Protein AF-A0A1D2U1V7-F1 (afdb_monomer)

Foldseek 3Di:
DQKKKWKWFPDDDVPGDTHTFDIHRDPVRSVVLLVQQLVLLVVLVVVLVVLVVPPPPDDPVSVVVSLVVLQVSLQPDCGPPNTHDHSPDDSNTDIDMDIDDDPPPDD

Sequence (107 aa):
MKTVWLVYDAREPYDGGADALMACPTEQAAKRAAERINAFARRLRERVDALDALANGL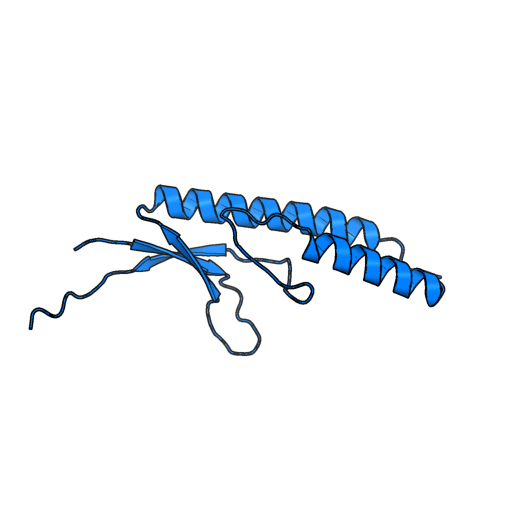SDEECEHRWNKRRAMLQRARWPFGLKRGEYESLDLDVRFVPLRFVQKVA

Mean predicted aligned error: 7.07 Å

pLDDT: mean 82.94, std 13.1, range [48.88, 97.44]

Solvent-accessible surface area (backbone atoms only — not comparable to full-atom values): 6416 Å² total; per-residue (Å²): 128,78,59,35,18,39,25,26,32,64,53,60,53,103,82,74,46,70,47,78,72,49,78,24,78,38,66,71,53,26,50,54,48,28,54,52,46,44,54,48,31,49,56,51,41,56,59,48,48,69,71,57,76,70,79,78,86,70,52,72,67,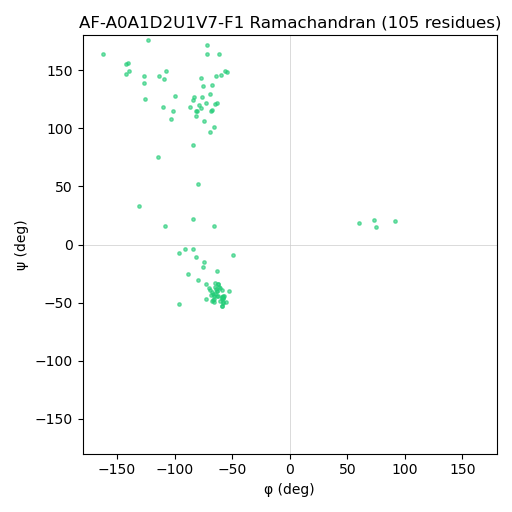56,51,50,51,49,50,52,51,49,40,54,51,42,66,66,53,83,46,70,95,75,53,83,69,61,68,84,57,78,55,84,66,45,52,42,70,49,79,44,76,69,78,79,79,80,127

Secondary structure (DSSP, 8-state):
--EEEEEEE-S--TT---EEEEEESSHHHHHHHHHHHHHHHHHHHHHHHHHHTT-SS--HHHHHHHHHHHHHHHHT---GGG----TTS-S---EEEEEEE------

Structure (mmCIF, N/CA/C/O backbone):
data_AF-A0A1D2U1V7-F1
#
_entry.id   AF-A0A1D2U1V7-F1
#
loop_
_atom_site.group_PDB
_atom_site.id
_atom_site.type_symbol
_atom_site.label_atom_id
_atom_site.label_alt_id
_atom_site.label_comp_id
_atom_site.label_asym_id
_atom_site.label_entity_id
_atom_site.label_seq_id
_atom_site.pdbx_PDB_ins_code
_atom_site.Cartn_x
_atom_site.Cartn_y
_atom_site.Cartn_z
_atom_site.occupancy
_atom_site.B_iso_or_equiv
_atom_site.auth_seq_id
_atom_site.auth_comp_id
_atom_site.auth_asym_id
_atom_site.auth_atom_id
_atom_site.pdbx_PDB_model_num
ATOM 1 N N . MET A 1 1 ? -16.850 -5.079 25.290 1.00 60.72 1 MET A N 1
ATOM 2 C CA . MET A 1 1 ? -16.591 -5.567 23.913 1.00 60.72 1 MET A CA 1
ATOM 3 C C . MET A 1 1 ? -15.182 -5.149 23.517 1.00 60.72 1 MET A C 1
ATOM 5 O O . MET A 1 1 ? -14.846 -3.991 23.733 1.00 60.72 1 MET A O 1
ATOM 9 N N . LYS A 1 2 ? -14.343 -6.060 23.004 1.00 70.31 2 LYS A N 1
ATOM 10 C CA . LYS A 1 2 ? -13.035 -5.674 22.449 1.00 70.31 2 LYS A CA 1
ATOM 11 C C . LYS A 1 2 ? -13.251 -5.153 21.027 1.00 70.31 2 LYS A C 1
ATOM 13 O O . LYS A 1 2 ? -13.696 -5.910 20.169 1.00 70.31 2 LYS A O 1
ATOM 18 N N . THR A 1 3 ? -12.973 -3.873 20.804 1.00 84.00 3 THR A N 1
ATOM 19 C CA . THR A 1 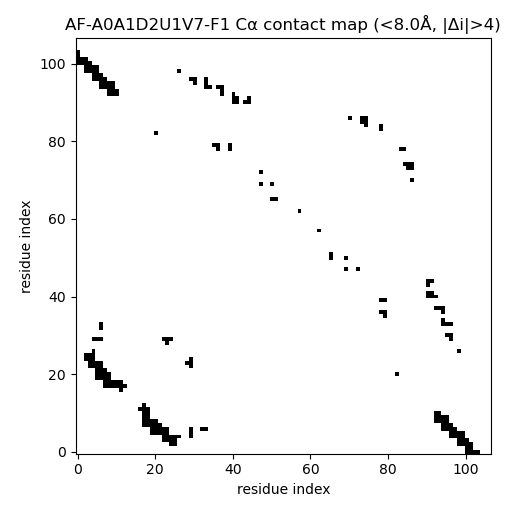3 ? -12.984 -3.271 19.466 1.00 84.00 3 THR A CA 1
ATOM 20 C C . THR A 1 3 ? -11.639 -3.538 18.807 1.00 84.00 3 THR A C 1
ATOM 22 O O . THR A 1 3 ? -10.602 -3.190 19.365 1.00 84.00 3 THR A O 1
ATOM 25 N N . VAL A 1 4 ? -11.658 -4.151 17.630 1.00 92.19 4 VAL A N 1
ATOM 26 C CA . VAL A 1 4 ? -10.484 -4.284 16.757 1.00 92.19 4 VAL A CA 1
ATOM 27 C C . VAL A 1 4 ? -10.688 -3.344 15.580 1.00 92.19 4 VAL A C 1
ATOM 29 O O . VAL A 1 4 ? -11.819 -3.082 15.200 1.00 92.19 4 VAL A O 1
ATOM 32 N N . TRP A 1 5 ? -9.620 -2.813 15.007 1.00 95.00 5 TRP A N 1
ATOM 33 C CA . TRP A 1 5 ? -9.690 -1.904 13.868 1.00 95.00 5 TRP A CA 1
ATOM 34 C C . TRP A 1 5 ? -9.152 -2.597 12.624 1.00 95.00 5 TRP A C 1
ATOM 36 O O . TRP A 1 5 ? -7.992 -3.001 12.603 1.00 95.00 5 TRP A O 1
ATOM 46 N N . LEU A 1 6 ? -9.993 -2.754 11.606 1.00 93.94 6 LEU A N 1
ATOM 47 C CA . LEU A 1 6 ? -9.598 -3.289 10.309 1.00 93.94 6 LEU A CA 1
ATOM 48 C C . LEU A 1 6 ? -8.994 -2.168 9.473 1.00 93.94 6 LEU A C 1
ATOM 50 O O . LEU A 1 6 ? -9.638 -1.139 9.297 1.00 93.94 6 LEU A O 1
ATOM 54 N N . VAL A 1 7 ? -7.795 -2.387 8.946 1.00 94.62 7 VAL A N 1
ATOM 55 C CA . VAL A 1 7 ? -7.167 -1.582 7.896 1.00 94.62 7 VAL A CA 1
ATOM 56 C C . VAL A 1 7 ? -7.362 -2.323 6.576 1.00 94.62 7 VAL A C 1
ATOM 58 O O . VAL A 1 7 ? -7.034 -3.509 6.493 1.00 94.62 7 VAL A O 1
ATOM 61 N N . TYR A 1 8 ? -7.896 -1.649 5.564 1.00 91.69 8 TYR A N 1
ATOM 62 C CA . TYR A 1 8 ? -8.265 -2.254 4.282 1.00 91.69 8 TYR A CA 1
ATOM 63 C C . TYR A 1 8 ? -7.960 -1.315 3.110 1.00 91.69 8 TYR A C 1
ATOM 65 O O . TYR A 1 8 ? -7.895 -0.100 3.299 1.00 91.69 8 TYR A O 1
ATOM 73 N N . ASP A 1 9 ? -7.756 -1.872 1.917 1.00 90.62 9 ASP A N 1
ATOM 74 C CA . ASP A 1 9 ? -7.738 -1.126 0.654 1.00 90.62 9 ASP A CA 1
ATOM 75 C C . ASP A 1 9 ? -9.194 -0.919 0.214 1.00 90.62 9 ASP A C 1
ATOM 77 O O . ASP A 1 9 ? -9.930 -1.882 0.005 1.00 90.62 9 ASP A O 1
ATOM 81 N N . ALA A 1 10 ? -9.638 0.337 0.177 1.00 86.69 10 ALA A N 1
ATOM 82 C CA . ALA A 1 10 ? -11.018 0.723 -0.111 1.00 86.69 10 ALA A CA 1
ATOM 83 C C . ALA A 1 10 ? -11.320 0.809 -1.608 1.00 86.69 10 ALA A C 1
ATOM 85 O O . ALA A 1 10 ? -12.461 1.071 -1.988 1.00 86.69 10 ALA A O 1
ATOM 86 N N . ARG A 1 11 ? -10.311 0.614 -2.457 1.00 81.62 11 ARG A N 1
ATOM 87 C CA . ARG A 1 11 ? -10.555 0.429 -3.880 1.00 81.62 11 ARG A CA 1
ATOM 88 C C . ARG A 1 11 ? -11.235 -0.902 -4.073 1.00 81.62 11 ARG A C 1
ATOM 90 O O . ARG A 1 11 ? -10.731 -1.914 -3.605 1.00 81.62 11 ARG A O 1
ATOM 97 N N . GLU A 1 12 ? -12.333 -0.891 -4.803 1.00 61.25 12 GLU A N 1
ATOM 98 C CA . GLU A 1 12 ? -12.916 -2.117 -5.317 1.00 61.25 12 GLU A CA 1
ATOM 99 C C . GLU A 1 12 ? -11.954 -2.681 -6.380 1.00 61.25 12 GLU A C 1
ATOM 101 O O . GLU A 1 12 ? -11.757 -2.043 -7.421 1.00 61.25 12 GLU A O 1
ATOM 106 N N . PRO A 1 13 ? -11.323 -3.855 -6.178 1.00 57.03 13 PRO A N 1
ATOM 107 C CA . PRO A 1 13 ? -10.937 -4.658 -7.325 1.00 57.03 13 PRO A CA 1
ATOM 108 C C . PRO A 1 13 ? -12.219 -5.039 -8.083 1.00 57.03 13 PRO A C 1
ATOM 110 O O . PRO A 1 13 ? -13.320 -4.930 -7.545 1.00 57.03 13 PRO A O 1
ATOM 113 N N . TYR A 1 14 ? -12.080 -5.497 -9.328 1.00 54.69 14 TYR A N 1
ATOM 114 C CA . TYR A 1 14 ? -13.180 -5.810 -10.259 1.00 54.69 14 TYR A CA 1
ATOM 115 C C . TYR A 1 14 ? -14.321 -6.707 -9.698 1.00 54.69 14 TYR A C 1
ATOM 117 O O . TYR A 1 14 ? -15.365 -6.790 -10.337 1.00 54.69 14 TYR A O 1
ATOM 125 N N . ASP A 1 15 ? -14.171 -7.292 -8.501 1.00 55.06 15 ASP A N 1
ATOM 126 C CA . ASP A 1 15 ? -15.159 -8.111 -7.781 1.00 55.06 15 ASP A CA 1
ATOM 127 C C . ASP A 1 15 ? -15.797 -7.436 -6.532 1.00 55.06 15 ASP A C 1
ATOM 129 O O . ASP A 1 15 ? -16.418 -8.110 -5.709 1.00 55.06 15 ASP A O 1
ATOM 133 N N . GLY A 1 16 ? -15.687 -6.109 -6.365 1.00 53.34 16 GLY A N 1
ATOM 134 C CA . GLY A 1 16 ? -16.556 -5.322 -5.464 1.00 53.34 16 GLY A CA 1
ATOM 135 C C . GLY A 1 16 ? -16.323 -5.480 -3.952 1.00 53.34 16 GLY A C 1
ATOM 136 O O . GLY A 1 16 ? -17.223 -5.209 -3.155 1.00 53.34 16 GLY A O 1
ATOM 137 N N . GLY A 1 17 ? -15.139 -5.936 -3.531 1.00 60.53 17 GLY A N 1
ATOM 138 C CA . GLY A 1 17 ? -14.800 -6.160 -2.121 1.00 60.53 17 GLY A CA 1
ATOM 139 C C . GLY A 1 17 ? -13.715 -5.225 -1.582 1.00 60.53 17 GLY A C 1
ATOM 140 O O . GLY A 1 17 ? -12.767 -4.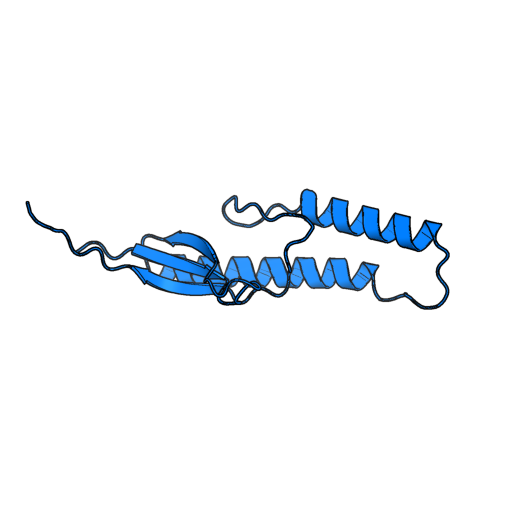893 -2.279 1.00 60.53 17 GLY A O 1
ATOM 141 N N . ALA A 1 18 ? -13.819 -4.837 -0.310 1.00 70.81 18 ALA A N 1
ATOM 142 C CA . ALA A 1 18 ? -12.719 -4.208 0.420 1.00 70.81 18 ALA A CA 1
ATOM 143 C C . ALA A 1 18 ? -11.633 -5.247 0.756 1.00 70.81 18 ALA A C 1
ATOM 145 O O . ALA A 1 18 ? -11.910 -6.212 1.475 1.00 70.81 18 ALA A O 1
ATOM 146 N N . ASP A 1 19 ? -10.395 -5.028 0.309 1.00 84.44 19 ASP A N 1
ATOM 147 C CA . ASP A 1 19 ? -9.286 -5.950 0.578 1.00 84.44 19 ASP A CA 1
ATOM 148 C C . ASP A 1 19 ? -8.711 -5.714 1.979 1.00 84.44 19 ASP A C 1
ATOM 150 O O . ASP A 1 19 ? -8.075 -4.695 2.266 1.00 84.44 19 ASP A O 1
ATOM 154 N N . ALA A 1 20 ? -8.925 -6.674 2.879 1.00 88.12 20 ALA A N 1
ATOM 155 C CA . ALA A 1 20 ? -8.389 -6.627 4.233 1.00 88.12 20 ALA A CA 1
ATOM 156 C C . ALA A 1 20 ? -6.853 -6.689 4.219 1.00 88.12 20 ALA A C 1
ATOM 158 O O . ALA A 1 20 ? -6.262 -7.670 3.774 1.00 88.12 20 ALA A O 1
ATOM 159 N N . LEU A 1 21 ? -6.199 -5.664 4.773 1.00 91.00 21 LEU A N 1
ATOM 160 C CA . LEU A 1 21 ? -4.739 -5.597 4.850 1.00 91.00 21 LEU A CA 1
ATOM 161 C C . LEU A 1 21 ? -4.236 -6.082 6.210 1.00 91.00 21 LEU A C 1
ATOM 163 O O . LEU A 1 21 ? -3.350 -6.928 6.286 1.00 91.00 21 LEU A O 1
ATOM 167 N N . MET A 1 22 ? -4.783 -5.542 7.303 1.00 92.88 22 MET A N 1
ATOM 168 C CA . MET A 1 22 ? -4.392 -5.940 8.658 1.00 92.88 22 MET A CA 1
ATOM 169 C C . MET A 1 22 ? -5.419 -5.534 9.716 1.00 92.88 22 MET A C 1
ATOM 171 O O . MET A 1 22 ? -6.247 -4.655 9.503 1.00 92.88 22 MET A O 1
ATOM 175 N N . ALA A 1 23 ? -5.308 -6.129 10.903 1.00 93.38 23 ALA A N 1
ATOM 176 C CA . ALA A 1 23 ? -6.075 -5.749 12.082 1.00 93.38 23 ALA A CA 1
ATOM 177 C C . ALA A 1 23 ? -5.179 -5.063 13.126 1.00 93.38 23 ALA A C 1
ATOM 179 O O . ALA A 1 23 ? -4.029 -5.450 13.332 1.00 93.38 23 ALA A O 1
ATOM 180 N N . CYS A 1 24 ? -5.710 -4.048 13.800 1.00 94.38 24 CYS A N 1
ATOM 181 C CA . CYS A 1 24 ? -5.016 -3.247 14.802 1.00 94.38 24 CYS A CA 1
ATOM 182 C C . CYS A 1 24 ? -5.808 -3.197 16.119 1.00 94.38 24 CYS A C 1
ATOM 184 O O . CYS A 1 24 ? -7.039 -3.154 16.100 1.00 94.38 24 CYS A O 1
ATOM 186 N N . PRO A 1 25 ? -5.132 -3.164 17.283 1.00 93.69 25 PRO A N 1
ATOM 187 C CA . PRO A 1 25 ? -5.809 -3.165 18.581 1.00 93.69 25 PRO A CA 1
ATOM 188 C C . PRO A 1 25 ? -6.443 -1.813 18.936 1.00 93.69 25 PRO A C 1
ATOM 190 O O . PRO A 1 25 ? -7.306 -1.751 19.804 1.00 93.69 25 PRO A O 1
ATOM 193 N N . THR A 1 26 ? -6.008 -0.722 18.300 1.00 95.00 26 THR A N 1
ATOM 194 C CA . THR A 1 26 ? -6.481 0.638 18.583 1.00 95.00 26 THR A CA 1
ATOM 195 C C . THR A 1 26 ? -6.650 1.441 17.300 1.00 95.00 26 THR A C 1
ATOM 197 O O . THR A 1 26 ? -5.979 1.179 16.298 1.00 95.00 26 THR A O 1
ATOM 200 N N . GLU A 1 27 ? -7.498 2.468 17.357 1.00 95.69 27 GLU A N 1
ATOM 201 C CA . GLU A 1 27 ? -7.718 3.408 16.254 1.00 95.69 27 GLU A CA 1
ATOM 202 C C . GLU A 1 27 ? -6.418 4.097 15.841 1.00 95.69 27 GLU A C 1
ATOM 204 O O . GLU A 1 27 ? -6.074 4.166 14.667 1.00 95.69 27 GLU A O 1
ATOM 209 N N . GLN A 1 28 ? -5.630 4.542 16.825 1.00 96.75 28 GLN A N 1
ATOM 210 C CA . GLN A 1 28 ? -4.361 5.217 16.574 1.00 96.75 28 GLN A CA 1
ATOM 211 C C . GLN A 1 28 ? -3.330 4.293 15.903 1.00 96.75 28 GLN A C 1
ATOM 213 O O . GLN A 1 28 ? -2.503 4.755 15.116 1.00 96.75 28 GLN A O 1
ATOM 218 N N . ALA A 1 29 ? -3.340 2.991 16.211 1.00 96.19 29 ALA A N 1
ATOM 219 C CA . ALA A 1 29 ? -2.506 2.018 15.510 1.00 96.19 29 ALA A CA 1
ATOM 220 C C . ALA A 1 29 ? -2.977 1.826 14.060 1.00 96.19 29 ALA A C 1
ATOM 222 O O . ALA A 1 29 ? -2.142 1.860 13.158 1.00 96.19 29 ALA A O 1
ATOM 223 N N . ALA A 1 30 ? -4.290 1.725 13.833 1.00 96.56 30 ALA A N 1
ATOM 224 C CA . ALA A 1 30 ? -4.868 1.606 12.495 1.00 96.56 30 ALA A CA 1
ATOM 225 C C . ALA A 1 30 ? -4.583 2.838 11.624 1.00 96.56 30 ALA A C 1
ATOM 227 O O . ALA A 1 30 ? -4.128 2.699 10.491 1.00 96.56 30 ALA A O 1
ATOM 228 N N . LYS A 1 31 ? -4.745 4.045 12.181 1.00 97.44 31 LYS A N 1
ATOM 229 C CA . LYS A 1 31 ? -4.424 5.308 11.506 1.00 97.44 31 LYS A CA 1
ATOM 230 C C . LYS A 1 31 ? -2.955 5.367 11.080 1.00 97.44 31 LYS A C 1
ATOM 232 O O . LYS A 1 31 ? -2.666 5.594 9.909 1.00 97.44 31 LYS A O 1
ATOM 237 N N . ARG A 1 32 ? -2.025 5.080 12.001 1.00 97.06 32 ARG A N 1
ATOM 238 C CA . ARG A 1 32 ? -0.582 5.038 11.693 1.00 97.06 32 ARG A CA 1
ATOM 239 C C . ARG A 1 32 ? -0.239 3.972 10.654 1.00 97.06 32 ARG A C 1
ATOM 241 O O . ARG A 1 32 ? 0.658 4.181 9.839 1.00 97.06 32 ARG A O 1
ATOM 248 N N . ALA A 1 33 ? -0.922 2.829 10.686 1.00 96.31 33 ALA A N 1
ATOM 249 C CA . ALA A 1 33 ? -0.734 1.782 9.694 1.00 96.31 33 ALA A CA 1
ATOM 250 C C . ALA A 1 33 ? -1.185 2.245 8.303 1.00 96.31 33 ALA A C 1
ATOM 252 O O . ALA A 1 33 ? -0.394 2.157 7.364 1.00 96.31 33 ALA A O 1
ATOM 253 N N . ALA A 1 34 ? -2.389 2.813 8.190 1.00 95.69 34 ALA A N 1
ATOM 254 C CA . ALA A 1 34 ? -2.923 3.349 6.941 1.00 95.69 34 ALA A CA 1
ATOM 255 C C . ALA A 1 34 ? -2.014 4.439 6.345 1.00 95.69 34 ALA A C 1
ATOM 257 O O . ALA A 1 34 ? -1.604 4.340 5.190 1.00 95.69 34 ALA A O 1
ATOM 258 N N . GLU A 1 35 ? -1.604 5.422 7.153 1.00 95.62 35 GLU A N 1
ATOM 259 C CA . GLU A 1 35 ? -0.677 6.485 6.739 1.00 95.62 35 GLU A CA 1
ATOM 260 C C . GLU A 1 35 ? 0.655 5.918 6.228 1.00 95.62 35 GLU A C 1
ATOM 262 O O . GLU A 1 35 ? 1.159 6.337 5.184 1.00 95.62 35 GLU A O 1
ATOM 267 N N . ARG A 1 36 ? 1.225 4.931 6.932 1.00 96.50 36 ARG A N 1
ATOM 268 C CA . ARG A 1 36 ? 2.504 4.321 6.553 1.00 96.50 36 ARG A CA 1
ATOM 269 C C . ARG A 1 36 ? 2.401 3.498 5.271 1.00 96.50 36 ARG A C 1
ATOM 271 O O . ARG A 1 36 ? 3.336 3.532 4.472 1.00 96.50 36 ARG A O 1
ATOM 278 N N . ILE A 1 37 ? 1.306 2.762 5.079 1.00 94.50 37 ILE A N 1
ATOM 279 C CA . ILE A 1 37 ? 1.076 1.972 3.864 1.00 94.50 37 ILE A CA 1
ATOM 280 C C . ILE A 1 37 ? 0.875 2.908 2.668 1.00 94.50 37 ILE A C 1
ATOM 282 O O . ILE A 1 37 ? 1.585 2.753 1.676 1.00 94.50 37 ILE A O 1
ATOM 286 N N . ASN A 1 38 ? 0.016 3.927 2.786 1.00 93.06 38 ASN A N 1
ATOM 287 C CA . ASN A 1 38 ? -0.204 4.921 1.729 1.00 93.06 38 ASN A CA 1
ATOM 288 C C . ASN A 1 38 ? 1.092 5.664 1.364 1.00 93.06 38 ASN A C 1
ATOM 290 O O . ASN A 1 38 ? 1.433 5.793 0.189 1.00 93.06 38 ASN A O 1
ATOM 294 N N . ALA A 1 39 ? 1.873 6.100 2.359 1.00 94.31 39 ALA A N 1
ATOM 295 C CA . ALA A 1 39 ? 3.146 6.775 2.111 1.00 94.31 39 ALA A CA 1
ATOM 296 C C . ALA A 1 39 ? 4.173 5.862 1.420 1.00 94.31 39 ALA A C 1
ATOM 298 O O . ALA A 1 39 ? 4.928 6.323 0.563 1.00 94.31 39 ALA A O 1
ATOM 299 N N . PHE A 1 40 ? 4.218 4.577 1.786 1.00 94.38 40 PHE A N 1
ATOM 300 C CA . PHE A 1 40 ? 5.084 3.602 1.127 1.00 94.38 40 PHE A CA 1
ATOM 301 C C . PHE A 1 40 ? 4.654 3.354 -0.321 1.00 94.38 40 PHE A C 1
ATOM 303 O O . PHE A 1 40 ? 5.498 3.420 -1.213 1.00 94.38 40 PHE A O 1
ATOM 310 N N . ALA A 1 41 ? 3.360 3.120 -0.551 1.00 91.50 41 ALA A N 1
ATOM 311 C CA . ALA A 1 41 ? 2.800 2.887 -1.877 1.00 91.50 41 ALA A CA 1
ATOM 312 C C . ALA A 1 41 ? 3.077 4.069 -2.815 1.00 91.50 41 ALA A C 1
ATOM 314 O O . ALA A 1 41 ? 3.610 3.862 -3.901 1.00 91.50 41 ALA A O 1
ATOM 315 N N . ARG A 1 42 ? 2.858 5.308 -2.348 1.00 92.62 42 ARG A N 1
ATOM 316 C CA . ARG A 1 42 ? 3.167 6.526 -3.111 1.00 92.62 42 ARG A CA 1
ATOM 317 C C . ARG A 1 42 ? 4.644 6.621 -3.501 1.00 92.62 42 ARG A C 1
ATOM 319 O O . ARG A 1 42 ? 4.955 6.852 -4.661 1.00 92.62 42 ARG A O 1
ATOM 326 N N . ARG A 1 43 ? 5.571 6.377 -2.567 1.00 93.06 43 ARG A N 1
ATOM 327 C CA . ARG A 1 43 ? 7.016 6.390 -2.877 1.00 93.06 43 ARG A CA 1
ATOM 328 C C . ARG A 1 43 ? 7.412 5.282 -3.848 1.00 93.06 43 ARG A C 1
ATOM 330 O O . ARG A 1 43 ? 8.322 5.458 -4.651 1.00 93.06 43 ARG A O 1
ATOM 337 N N . LEU A 1 44 ? 6.791 4.108 -3.741 1.00 91.56 44 LEU A N 1
ATOM 338 C CA . LEU A 1 44 ? 7.043 3.013 -4.673 1.00 91.56 44 LEU A CA 1
ATOM 339 C C . LEU A 1 44 ? 6.515 3.362 -6.069 1.00 91.56 44 LEU A C 1
ATOM 341 O O . LEU A 1 44 ? 7.225 3.122 -7.041 1.00 91.56 44 LEU A O 1
ATOM 345 N N . ARG A 1 45 ? 5.336 3.989 -6.146 1.00 89.62 45 ARG A N 1
ATOM 346 C CA . ARG A 1 45 ? 4.717 4.507 -7.371 1.00 89.62 45 ARG A CA 1
ATOM 347 C C . ARG A 1 45 ? 5.611 5.527 -8.060 1.00 89.62 45 ARG A C 1
ATOM 349 O O . ARG A 1 45 ? 6.010 5.278 -9.184 1.00 89.62 45 ARG A O 1
ATOM 356 N N . GLU A 1 46 ? 6.065 6.554 -7.346 1.00 90.50 46 GLU A N 1
ATOM 357 C CA . GLU A 1 46 ? 7.012 7.558 -7.863 1.00 90.50 46 GLU A CA 1
ATOM 358 C C . GLU A 1 46 ? 8.273 6.914 -8.470 1.00 90.50 46 GLU A C 1
ATOM 360 O O . GLU A 1 46 ? 8.756 7.331 -9.521 1.00 90.50 46 GLU A O 1
ATOM 365 N N . ARG A 1 47 ? 8.808 5.860 -7.836 1.00 89.38 47 ARG A N 1
ATOM 366 C CA . ARG A 1 47 ? 9.988 5.146 -8.351 1.00 89.38 47 ARG A CA 1
ATOM 367 C C . ARG A 1 47 ? 9.686 4.284 -9.576 1.00 89.38 47 ARG A C 1
ATOM 369 O O . ARG A 1 47 ? 10.582 4.107 -10.393 1.00 89.38 47 ARG A O 1
ATOM 376 N N . VAL A 1 48 ? 8.491 3.700 -9.661 1.00 87.50 48 VAL A N 1
ATOM 377 C CA . VAL A 1 48 ? 8.044 2.929 -10.831 1.00 87.50 48 VAL A CA 1
ATOM 378 C C . VAL A 1 48 ? 7.746 3.875 -11.991 1.00 87.50 48 VAL A C 1
ATOM 380 O O . VAL A 1 48 ? 8.273 3.668 -13.074 1.00 87.50 48 VAL A O 1
ATOM 383 N N . ASP A 1 49 ? 7.023 4.964 -11.750 1.00 85.31 49 ASP A N 1
ATOM 384 C CA . ASP A 1 49 ? 6.681 5.952 -12.774 1.00 85.31 49 ASP A CA 1
ATOM 385 C C . ASP A 1 49 ? 7.942 6.615 -13.355 1.00 85.31 49 ASP A C 1
ATOM 387 O O . ASP A 1 49 ? 8.019 6.860 -14.555 1.00 85.31 49 ASP A O 1
ATOM 391 N N . ALA A 1 50 ? 8.988 6.817 -12.544 1.00 83.50 50 ALA A N 1
ATOM 392 C CA . ALA A 1 50 ? 10.291 7.278 -13.029 1.00 83.50 50 ALA A CA 1
ATOM 393 C C . ALA A 1 50 ? 10.981 6.295 -14.002 1.00 83.50 50 ALA A C 1
ATOM 395 O O . ALA A 1 50 ? 11.833 6.715 -14.784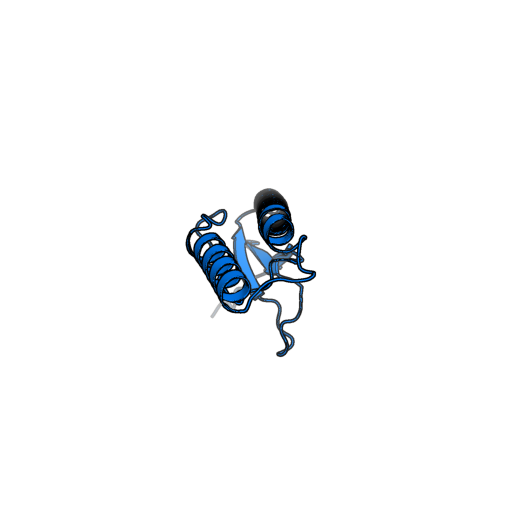 1.00 83.50 50 ALA A O 1
ATOM 396 N N . LEU A 1 51 ? 10.645 4.998 -13.971 1.00 79.75 51 LEU A N 1
ATOM 397 C CA . LEU A 1 51 ? 11.102 4.025 -14.975 1.00 79.75 51 LEU A CA 1
ATOM 398 C C . LEU A 1 51 ? 10.281 4.108 -16.270 1.00 79.75 51 LEU A C 1
ATOM 400 O O . LEU A 1 51 ? 10.817 3.847 -17.353 1.00 79.75 51 LEU A O 1
ATOM 404 N N . ASP A 1 52 ? 9.009 4.485 -16.154 1.00 72.88 52 ASP A N 1
ATOM 405 C CA . ASP A 1 52 ? 8.040 4.493 -17.250 1.00 72.88 52 ASP A CA 1
ATOM 406 C C . ASP A 1 52 ? 8.039 5.824 -18.036 1.00 72.88 52 ASP A C 1
ATOM 408 O O . ASP A 1 52 ? 7.744 5.834 -19.229 1.00 72.88 52 ASP A O 1
ATOM 412 N N . ALA A 1 53 ? 8.450 6.942 -17.423 1.00 64.69 53 ALA A N 1
ATOM 413 C CA . ALA A 1 53 ? 8.324 8.315 -17.942 1.00 64.69 53 ALA A CA 1
ATOM 414 C C . ALA A 1 53 ? 9.133 8.687 -19.217 1.00 64.69 53 ALA A C 1
ATOM 416 O O . ALA A 1 53 ? 9.276 9.867 -19.524 1.00 64.69 53 ALA A O 1
ATOM 417 N N . LEU A 1 54 ? 9.657 7.732 -19.995 1.00 59.03 54 LEU A N 1
ATOM 418 C CA . LEU A 1 54 ? 10.465 8.000 -21.206 1.00 59.03 54 LEU A CA 1
ATOM 419 C C . LEU A 1 54 ? 9.997 7.199 -22.441 1.00 59.03 54 LEU A C 1
ATOM 421 O O . LEU A 1 54 ? 10.817 6.775 -23.248 1.00 59.03 54 LEU A O 1
ATOM 425 N N . ALA A 1 55 ? 8.694 6.942 -22.575 1.00 53.22 55 ALA A N 1
ATOM 426 C CA . ALA A 1 55 ? 8.144 5.902 -23.456 1.00 53.22 55 ALA A CA 1
ATOM 427 C C . ALA A 1 55 ? 7.937 6.261 -24.949 1.00 53.22 55 ALA A C 1
ATOM 429 O O . ALA A 1 55 ? 7.169 5.581 -25.624 1.00 53.22 55 ALA A O 1
ATOM 430 N N . ASN A 1 56 ? 8.618 7.267 -25.505 1.00 59.75 56 ASN A N 1
ATOM 431 C CA . ASN A 1 56 ? 8.559 7.518 -26.952 1.00 59.75 56 ASN A CA 1
ATOM 432 C C . ASN A 1 56 ? 9.822 6.974 -27.636 1.00 59.75 56 ASN A C 1
ATOM 434 O O . ASN A 1 56 ? 10.912 7.485 -27.396 1.00 59.75 56 ASN A O 1
ATOM 438 N N . GLY A 1 57 ? 9.662 5.966 -28.504 1.00 65.69 57 GLY A N 1
ATOM 439 C CA . GLY A 1 57 ? 10.731 5.452 -29.374 1.00 65.69 57 GLY A CA 1
ATOM 440 C C . GLY A 1 57 ? 11.568 4.289 -28.825 1.00 65.69 57 GLY A C 1
ATOM 441 O O . GLY A 1 57 ? 12.679 4.091 -29.305 1.00 65.69 57 GLY A O 1
ATOM 442 N N . LEU A 1 58 ? 11.068 3.540 -27.837 1.00 75.88 58 LEU A N 1
ATOM 443 C CA . LEU A 1 58 ? 11.766 2.367 -27.296 1.00 75.88 58 LEU A CA 1
ATOM 444 C C . LEU A 1 58 ? 11.632 1.155 -28.220 1.00 75.88 58 LEU A C 1
ATOM 446 O O . LEU A 1 58 ? 10.570 0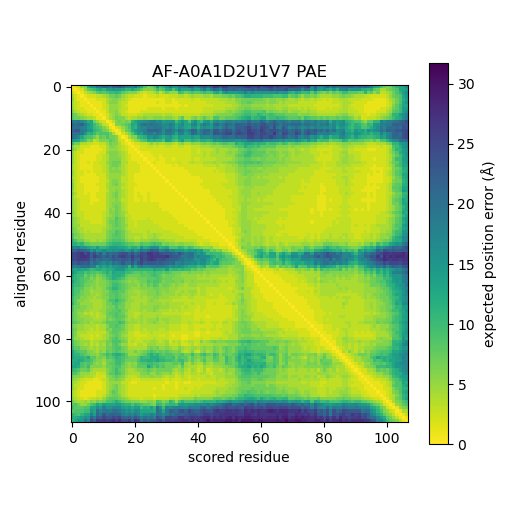.924 -28.796 1.00 75.88 58 LEU A O 1
ATOM 450 N N . SER A 1 59 ? 12.696 0.364 -28.308 1.00 83.69 59 SER A N 1
ATOM 451 C CA . SER A 1 59 ? 12.662 -0.971 -28.910 1.00 83.69 59 SER A CA 1
ATOM 452 C C . SER A 1 59 ? 11.911 -1.979 -28.025 1.00 83.69 59 SER A C 1
ATOM 454 O O . SER A 1 59 ? 11.719 -1.754 -26.824 1.00 83.69 59 SER A O 1
ATOM 456 N N . ASP A 1 60 ? 11.521 -3.120 -28.599 1.00 86.06 60 ASP A N 1
ATOM 457 C CA . ASP A 1 60 ? 10.865 -4.210 -27.858 1.00 86.06 60 ASP A CA 1
ATOM 458 C C . ASP A 1 60 ? 11.740 -4.726 -26.701 1.00 86.06 60 ASP A C 1
ATOM 460 O O . ASP A 1 60 ? 11.244 -4.949 -25.595 1.00 86.06 60 ASP A O 1
ATOM 464 N N . GLU A 1 61 ? 13.057 -4.830 -26.915 1.00 86.38 61 GLU A N 1
ATOM 465 C CA . GLU A 1 61 ? 14.021 -5.246 -25.886 1.00 86.38 61 GLU A CA 1
ATOM 466 C C . GLU A 1 61 ? 14.080 -4.254 -24.713 1.00 86.38 61 GLU A C 1
ATOM 468 O O . GLU A 1 61 ? 14.143 -4.651 -23.546 1.00 86.38 61 GLU A O 1
ATOM 473 N N . GLU A 1 62 ? 14.019 -2.949 -24.987 1.00 84.12 62 GLU A N 1
ATOM 474 C CA . GLU A 1 62 ? 13.995 -1.925 -23.939 1.00 84.12 62 GLU A CA 1
ATOM 475 C C . GLU A 1 62 ? 12.673 -1.923 -23.169 1.00 84.12 62 GLU A C 1
ATOM 477 O O . GLU A 1 62 ? 12.671 -1.733 -21.946 1.00 84.12 62 GLU A O 1
ATOM 482 N N . CYS A 1 63 ? 11.557 -2.166 -23.861 1.00 82.56 63 CYS A N 1
ATOM 483 C CA . CYS A 1 63 ? 10.255 -2.359 -23.233 1.00 82.56 63 CYS A CA 1
ATOM 484 C C . CYS A 1 63 ? 10.280 -3.564 -22.282 1.00 82.56 63 CYS A C 1
ATOM 486 O O . CYS A 1 63 ? 9.901 -3.436 -21.112 1.00 82.56 63 CYS A O 1
ATOM 488 N N . GLU A 1 64 ? 10.795 -4.709 -22.735 1.00 86.25 64 GLU A N 1
ATOM 489 C CA . GLU A 1 64 ? 10.916 -5.917 -21.917 1.00 86.25 64 GLU A CA 1
ATOM 490 C C . GLU A 1 64 ? 11.855 -5.700 -20.721 1.00 86.25 64 GLU A C 1
ATOM 492 O O . GLU A 1 64 ? 11.525 -6.048 -19.582 1.00 86.25 64 GLU A O 1
ATOM 497 N N . HIS A 1 65 ? 13.007 -5.060 -20.936 1.00 87.69 65 HIS A N 1
ATOM 498 C CA . HIS A 1 65 ? 13.955 -4.757 -19.867 1.00 87.69 65 HIS A CA 1
ATOM 499 C C . HIS A 1 65 ? 13.321 -3.892 -18.766 1.00 87.69 65 HIS A C 1
ATOM 501 O O . HIS A 1 65 ? 13.472 -4.177 -17.571 1.00 87.69 65 HIS A O 1
ATOM 507 N N . ARG A 1 66 ? 12.576 -2.847 -19.145 1.00 84.06 66 ARG A N 1
ATOM 508 C CA . ARG A 1 66 ? 11.878 -1.970 -18.192 1.00 84.06 66 ARG A CA 1
ATOM 509 C C . ARG A 1 66 ? 10.766 -2.703 -17.458 1.00 84.06 66 ARG A C 1
ATOM 511 O O . ARG A 1 66 ? 10.675 -2.581 -16.235 1.00 84.06 66 ARG A O 1
ATOM 518 N N . TRP A 1 67 ? 9.989 -3.522 -18.164 1.00 84.56 67 TRP A N 1
ATOM 519 C CA . TRP A 1 67 ? 8.973 -4.374 -17.554 1.00 84.56 67 TRP A CA 1
ATOM 520 C C . TRP A 1 67 ? 9.573 -5.321 -16.507 1.00 84.56 67 TRP A C 1
ATOM 522 O O . TRP A 1 67 ? 9.091 -5.396 -15.373 1.00 84.56 67 TRP A O 1
ATOM 532 N N . ASN A 1 68 ? 10.684 -5.981 -16.836 1.00 88.25 68 ASN A N 1
ATOM 533 C CA . ASN A 1 68 ? 11.396 -6.868 -15.919 1.00 88.25 68 ASN A CA 1
ATOM 534 C C . ASN A 1 68 ? 11.949 -6.110 -14.704 1.00 88.25 68 ASN A C 1
ATOM 536 O O . ASN A 1 68 ? 11.846 -6.584 -13.568 1.00 88.25 68 ASN A O 1
ATOM 540 N N . LYS A 1 69 ? 12.470 -4.894 -14.905 1.00 88.25 69 LYS A N 1
ATOM 541 C CA . LYS A 1 69 ? 12.937 -4.021 -13.818 1.00 88.25 69 LYS A CA 1
ATOM 542 C C . LYS A 1 69 ? 11.793 -3.589 -12.896 1.00 88.25 69 LYS A C 1
ATOM 544 O O . LYS A 1 69 ? 11.951 -3.641 -11.673 1.00 88.25 69 LYS A O 1
ATOM 549 N N . ARG A 1 70 ? 10.633 -3.233 -13.460 1.00 87.19 70 ARG A N 1
ATOM 550 C CA . ARG A 1 70 ? 9.394 -2.939 -12.724 1.00 87.19 70 ARG A CA 1
ATOM 551 C C . ARG A 1 70 ? 8.966 -4.141 -11.884 1.00 87.19 70 ARG A C 1
ATOM 553 O O . ARG A 1 70 ? 8.824 -4.005 -10.669 1.00 87.19 70 ARG A O 1
ATOM 560 N N . ARG A 1 71 ? 8.840 -5.328 -12.491 1.00 88.38 71 ARG A N 1
ATOM 561 C CA . ARG A 1 71 ? 8.485 -6.573 -11.783 1.00 88.38 71 ARG A CA 1
ATOM 562 C C . ARG A 1 71 ? 9.439 -6.864 -10.631 1.00 88.38 71 ARG A C 1
ATOM 564 O O . ARG A 1 71 ? 8.995 -7.065 -9.503 1.00 88.38 71 ARG A O 1
ATOM 571 N N . ALA A 1 72 ? 10.747 -6.805 -10.876 1.00 88.81 72 ALA A N 1
ATOM 572 C CA . ALA A 1 72 ? 11.753 -7.050 -9.848 1.00 88.81 72 ALA A CA 1
ATOM 573 C C . ALA A 1 72 ? 11.660 -6.052 -8.680 1.00 88.81 72 ALA A C 1
ATOM 575 O O . ALA A 1 72 ? 11.854 -6.436 -7.525 1.00 88.81 72 ALA A O 1
ATOM 576 N N . MET A 1 73 ? 11.351 -4.778 -8.951 1.00 88.69 73 MET A N 1
ATOM 577 C CA . MET A 1 73 ? 11.131 -3.782 -7.900 1.00 88.69 73 MET A CA 1
ATOM 578 C C . MET A 1 73 ? 9.899 -4.087 -7.050 1.00 88.69 73 MET A C 1
ATOM 580 O O . MET A 1 73 ? 9.986 -3.997 -5.825 1.00 88.69 73 MET A O 1
ATOM 584 N N . LEU A 1 74 ? 8.784 -4.461 -7.681 1.00 87.69 74 LEU A N 1
ATOM 585 C CA . LEU A 1 74 ? 7.545 -4.802 -6.981 1.00 87.69 74 LEU A CA 1
ATOM 586 C C . LEU A 1 74 ? 7.715 -6.066 -6.128 1.00 87.69 74 LEU A C 1
ATOM 588 O O . LEU A 1 74 ? 7.405 -6.046 -4.940 1.00 87.69 74 LEU A O 1
ATOM 592 N N . GLN A 1 75 ? 8.303 -7.126 -6.688 1.00 88.50 75 GLN A N 1
ATOM 593 C CA . GLN A 1 75 ? 8.540 -8.393 -5.983 1.00 88.50 75 GLN A CA 1
ATOM 594 C C . GLN A 1 75 ? 9.472 -8.249 -4.771 1.00 88.50 75 GLN A C 1
ATOM 596 O O . GLN A 1 75 ? 9.325 -8.958 -3.777 1.00 88.50 75 GLN A O 1
ATOM 601 N N . ARG A 1 76 ? 10.459 -7.347 -4.843 1.00 88.38 76 ARG A N 1
ATOM 602 C CA . ARG A 1 76 ? 11.445 -7.126 -3.769 1.00 88.38 76 ARG A CA 1
ATOM 603 C C . ARG A 1 76 ? 11.019 -6.051 -2.768 1.00 88.38 76 ARG A C 1
ATOM 605 O O . ARG A 1 76 ? 11.742 -5.805 -1.798 1.00 88.38 76 ARG A O 1
ATOM 612 N N . ALA A 1 77 ? 9.887 -5.385 -2.993 1.00 90.25 77 ALA A N 1
ATOM 613 C CA . ALA A 1 77 ? 9.402 -4.333 -2.117 1.00 90.25 77 ALA A CA 1
ATOM 614 C C . ALA A 1 77 ? 9.097 -4.893 -0.718 1.00 90.25 77 ALA A C 1
ATOM 616 O O . ALA A 1 77 ? 8.272 -5.786 -0.539 1.00 90.25 77 ALA A O 1
ATOM 617 N N . ARG A 1 78 ? 9.758 -4.338 0.304 1.00 91.00 78 ARG A N 1
ATOM 618 C CA . ARG A 1 78 ? 9.474 -4.663 1.707 1.00 91.00 78 ARG A CA 1
ATOM 619 C C . ARG A 1 78 ? 8.305 -3.824 2.196 1.00 91.00 78 ARG A C 1
ATOM 621 O O . ARG A 1 78 ? 8.505 -2.748 2.761 1.00 91.00 78 ARG A O 1
ATOM 628 N N . TRP A 1 79 ? 7.097 -4.308 1.948 1.00 90.25 79 TRP A N 1
ATOM 629 C CA . TRP A 1 79 ? 5.892 -3.632 2.402 1.00 90.25 79 TRP A CA 1
ATOM 630 C C . TRP A 1 79 ? 5.860 -3.499 3.936 1.00 90.25 79 TRP A C 1
ATOM 632 O O . TRP A 1 79 ? 6.361 -4.373 4.657 1.00 90.25 79 TRP A O 1
ATOM 642 N N . PRO A 1 80 ? 5.285 -2.405 4.469 1.00 92.31 80 PRO A N 1
ATOM 643 C CA . PRO A 1 80 ? 5.121 -2.227 5.904 1.00 92.31 80 PRO A CA 1
ATOM 644 C C . PRO A 1 80 ? 4.378 -3.400 6.551 1.00 92.31 80 PRO A C 1
ATOM 646 O O . PRO A 1 80 ? 3.503 -4.005 5.941 1.00 92.31 80 PRO A O 1
ATOM 649 N N . PHE A 1 81 ? 4.715 -3.692 7.809 1.00 91.44 81 PHE A N 1
ATOM 650 C CA . PHE A 1 81 ? 4.016 -4.685 8.640 1.00 91.44 81 PHE A CA 1
ATOM 651 C C . PHE A 1 81 ? 4.020 -6.122 8.096 1.00 91.44 81 PHE A C 1
ATOM 653 O O . PHE A 1 81 ? 3.226 -6.944 8.536 1.00 91.44 81 PHE A O 1
ATOM 660 N N . GLY A 1 82 ? 4.928 -6.443 7.169 1.00 85.38 82 GLY A N 1
ATOM 661 C CA . GLY A 1 82 ? 5.028 -7.785 6.596 1.00 85.38 82 GLY A CA 1
ATOM 662 C C . GLY A 1 82 ? 3.924 -8.111 5.590 1.00 85.38 82 GLY A C 1
ATOM 663 O O . GLY A 1 82 ? 3.759 -9.282 5.248 1.00 85.38 82 GLY A O 1
ATOM 664 N N . LEU A 1 83 ? 3.195 -7.097 5.107 1.00 86.75 83 LEU A N 1
ATOM 665 C CA . LEU A 1 83 ? 2.258 -7.260 3.999 1.00 86.75 83 LEU A CA 1
ATOM 666 C C . LEU A 1 83 ? 2.984 -7.845 2.780 1.00 86.75 83 LEU A C 1
ATOM 668 O O . LEU A 1 83 ? 4.178 -7.623 2.566 1.00 86.75 83 LEU A O 1
ATOM 672 N N . LYS A 1 84 ? 2.254 -8.606 1.972 1.00 82.38 84 LYS A N 1
ATOM 673 C CA . LYS A 1 84 ? 2.749 -9.141 0.706 1.00 82.38 84 LYS A CA 1
ATOM 674 C C . LYS A 1 84 ? 1.768 -8.726 -0.373 1.00 82.38 84 LYS A C 1
ATOM 676 O O . LYS A 1 84 ? 0.583 -8.991 -0.227 1.00 82.38 84 LYS A O 1
ATOM 681 N N . ARG A 1 85 ? 2.274 -8.069 -1.414 1.00 80.62 85 ARG A N 1
ATOM 682 C CA . ARG A 1 85 ? 1.505 -7.706 -2.606 1.00 80.62 85 ARG A CA 1
ATOM 683 C C . ARG A 1 85 ? 2.240 -8.218 -3.837 1.00 80.62 85 ARG A C 1
ATOM 685 O O . ARG A 1 85 ? 3.473 -8.177 -3.874 1.00 80.62 85 ARG A O 1
ATOM 692 N N . GLY A 1 86 ? 1.491 -8.749 -4.795 1.00 73.00 86 GLY A N 1
ATOM 693 C CA . GLY A 1 86 ? 2.014 -9.262 -6.057 1.00 73.00 86 GLY A CA 1
ATOM 694 C C . GLY A 1 86 ? 2.479 -8.162 -7.015 1.00 73.00 86 GLY A C 1
ATOM 695 O O . GLY A 1 86 ? 2.243 -6.975 -6.816 1.00 73.00 86 GLY A O 1
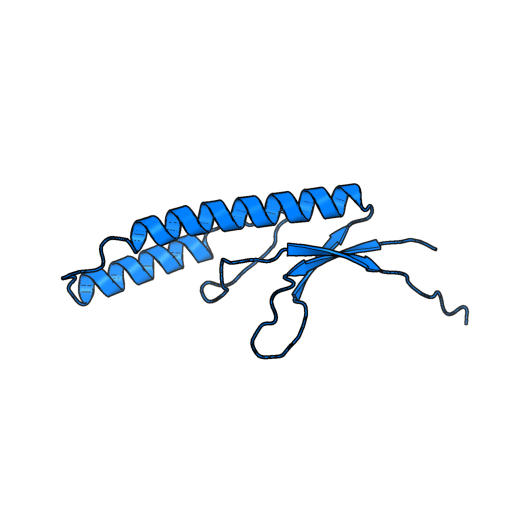ATOM 696 N N . GLU A 1 87 ? 3.125 -8.567 -8.106 1.00 72.12 87 GLU A N 1
ATOM 697 C CA . GLU A 1 87 ? 3.625 -7.665 -9.160 1.00 72.12 87 GLU A CA 1
ATOM 698 C C . GLU A 1 87 ? 2.536 -7.084 -10.081 1.00 72.12 87 GLU A C 1
ATOM 700 O O . GLU A 1 87 ? 2.788 -6.129 -10.817 1.00 72.12 87 GLU A O 1
ATOM 705 N N . TYR A 1 88 ? 1.335 -7.665 -10.040 1.00 68.25 88 TYR A N 1
ATOM 706 C CA . TYR A 1 88 ? 0.162 -7.213 -10.792 1.00 68.25 88 TYR A CA 1
ATOM 707 C C . TYR A 1 88 ? -0.760 -6.319 -9.963 1.00 68.25 88 TYR A C 1
ATOM 709 O O . TYR A 1 88 ? -1.710 -5.753 -10.495 1.00 68.25 88 TYR A O 1
ATOM 717 N N . GLU A 1 89 ? -0.497 -6.181 -8.663 1.00 74.44 89 GLU A N 1
ATOM 718 C CA . GLU A 1 89 ? -1.342 -5.372 -7.800 1.00 74.44 89 GLU A CA 1
ATOM 719 C C . GLU A 1 89 ? -1.098 -3.883 -8.037 1.00 74.44 89 GLU A C 1
ATOM 721 O O . GLU A 1 89 ? 0.040 -3.420 -8.157 1.00 74.44 89 GLU A O 1
ATOM 726 N N . SER A 1 90 ? -2.188 -3.118 -8.105 1.00 75.50 90 SER A N 1
ATOM 727 C CA . SER A 1 90 ? -2.096 -1.678 -8.315 1.00 75.50 90 SER A CA 1
ATOM 728 C C . SER A 1 90 ? -1.472 -0.988 -7.102 1.00 75.50 90 SER A C 1
ATOM 730 O O . SER A 1 90 ? -1.847 -1.263 -5.962 1.00 75.50 90 SER A O 1
ATOM 732 N N . LEU A 1 91 ? -0.567 -0.043 -7.366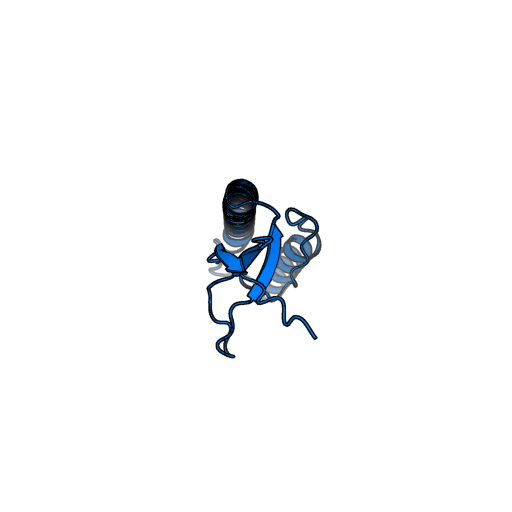 1.00 81.06 91 LEU A N 1
ATOM 733 C CA . LEU A 1 91 ? 0.082 0.802 -6.359 1.00 81.06 91 LEU A CA 1
ATOM 734 C C . LEU A 1 91 ? -0.773 1.992 -5.909 1.00 81.06 91 LEU A C 1
ATOM 736 O O . LEU A 1 91 ? -0.418 2.651 -4.933 1.00 81.06 91 LEU A O 1
ATOM 740 N N . ASP A 1 92 ? -1.879 2.271 -6.595 1.00 81.88 92 ASP A N 1
ATOM 741 C CA . ASP A 1 92 ? -2.721 3.442 -6.333 1.00 81.88 92 ASP A CA 1
ATOM 742 C C . ASP A 1 92 ? -3.648 3.222 -5.127 1.00 81.88 92 ASP A C 1
ATOM 744 O O . ASP A 1 92 ? -4.850 3.331 -5.284 1.00 81.88 92 ASP A O 1
ATOM 748 N N . LEU A 1 93 ? -3.135 2.810 -3.965 1.00 85.00 93 LEU A N 1
ATOM 749 C CA . LEU A 1 93 ? -3.955 2.339 -2.833 1.00 85.00 93 LEU A CA 1
ATOM 750 C C . LEU A 1 93 ? -4.864 3.435 -2.245 1.00 85.00 93 LEU A C 1
ATOM 752 O O . LEU A 1 93 ? -4.425 4.575 -2.101 1.00 85.00 93 LEU A O 1
ATOM 756 N N . ASP A 1 94 ? -6.070 3.066 -1.794 1.00 88.19 94 ASP A N 1
ATOM 757 C CA . ASP A 1 94 ? -6.905 3.903 -0.909 1.00 88.19 94 ASP A CA 1
ATOM 758 C C . ASP A 1 94 ? -7.043 3.211 0.450 1.00 88.19 94 ASP A C 1
ATOM 760 O O . ASP A 1 94 ? -8.052 2.577 0.756 1.00 88.19 94 ASP A O 1
ATOM 764 N N . VAL A 1 95 ? -5.984 3.256 1.265 1.00 92.25 95 VAL A N 1
ATOM 765 C CA . VAL A 1 95 ? -5.995 2.542 2.547 1.00 92.25 95 VAL A CA 1
ATOM 766 C C . VAL A 1 95 ? -6.790 3.306 3.601 1.00 92.25 95 VAL A C 1
ATOM 768 O O . VAL A 1 95 ? -6.413 4.412 4.000 1.00 92.25 95 VAL A O 1
ATOM 771 N N . ARG A 1 96 ? -7.841 2.664 4.116 1.00 92.69 96 ARG A N 1
ATOM 772 C CA . ARG A 1 96 ? -8.753 3.184 5.144 1.00 92.69 96 ARG A CA 1
ATOM 773 C C . ARG A 1 96 ? -8.810 2.261 6.356 1.00 92.69 96 ARG A C 1
ATOM 775 O O . ARG A 1 96 ? -8.193 1.196 6.379 1.00 92.69 96 ARG A O 1
ATOM 782 N N . PHE A 1 97 ? -9.544 2.676 7.389 1.00 93.94 97 PHE A N 1
ATOM 783 C CA . PHE A 1 97 ? -9.777 1.846 8.566 1.00 93.94 97 PHE A CA 1
ATOM 784 C C . PHE A 1 97 ? -11.188 1.990 9.142 1.00 93.94 97 PHE A C 1
ATOM 786 O O . PHE A 1 97 ? -11.779 3.066 9.100 1.00 93.94 97 PHE A O 1
ATOM 793 N N . VAL A 1 98 ? -11.721 0.896 9.692 1.00 93.19 98 VAL A N 1
ATOM 794 C CA . VAL A 1 98 ? -13.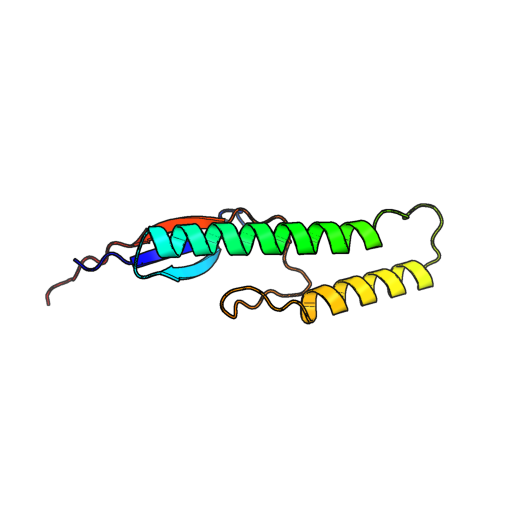045 0.833 10.339 1.00 93.19 98 VAL A CA 1
ATOM 795 C C . VAL A 1 98 ? -13.003 -0.028 11.607 1.00 93.19 98 VAL A C 1
ATOM 797 O O . VAL A 1 98 ? -12.220 -0.980 11.681 1.00 93.19 98 VAL A O 1
ATOM 800 N N . PRO A 1 99 ? -13.835 0.260 12.622 1.00 93.50 99 PRO A N 1
ATOM 801 C CA . PRO A 1 99 ? -13.926 -0.580 13.807 1.00 93.50 99 PRO A CA 1
ATOM 802 C C . PRO A 1 99 ? -14.727 -1.858 13.514 1.00 93.50 99 PRO A C 1
ATOM 804 O O . PRO A 1 99 ? -15.883 -1.808 13.103 1.00 93.50 99 PRO A O 1
ATOM 807 N N . LEU A 1 100 ? -14.143 -3.014 13.814 1.00 89.25 100 LEU A N 1
ATOM 808 C CA . LEU A 1 100 ? -14.825 -4.298 13.906 1.00 89.25 100 LEU A CA 1
ATOM 809 C C . LEU A 1 100 ? -15.384 -4.475 15.319 1.00 89.25 100 LEU A C 1
ATOM 811 O O . LEU A 1 100 ? -14.648 -4.519 16.312 1.00 89.25 100 LEU A O 1
ATOM 815 N N . ARG A 1 101 ? -16.710 -4.590 15.405 1.00 82.19 101 ARG A N 1
ATOM 816 C CA . ARG A 1 101 ? -17.422 -4.910 16.644 1.00 82.19 101 ARG A CA 1
ATOM 817 C C . ARG A 1 101 ? -17.843 -6.371 16.594 1.00 82.19 101 ARG A C 1
ATOM 819 O O . ARG A 1 101 ? -18.751 -6.730 15.854 1.00 82.19 101 ARG A O 1
ATOM 826 N N . PHE A 1 102 ? -17.195 -7.213 17.391 1.00 71.94 102 PHE A N 1
ATOM 827 C CA . PHE A 1 102 ? -17.624 -8.599 17.543 1.00 71.94 102 PHE A CA 1
ATOM 828 C C . PHE A 1 102 ? -18.844 -8.646 18.462 1.00 71.94 102 PHE A C 1
ATOM 830 O O . PHE A 1 102 ? -18.759 -8.271 19.635 1.00 71.94 102 PHE A O 1
ATOM 837 N N . VAL A 1 103 ? -19.980 -9.106 17.937 1.00 58.41 103 VAL A N 1
ATOM 838 C CA . VAL A 1 103 ? -21.110 -9.512 18.775 1.00 58.41 103 VAL A CA 1
ATOM 839 C C . VAL A 1 103 ? -20.721 -10.849 19.387 1.00 58.41 103 VAL A C 1
ATOM 841 O O . VAL A 1 103 ? -20.652 -11.865 18.700 1.00 58.41 103 VAL A O 1
ATOM 844 N N . GLN A 1 104 ? -20.398 -10.840 20.674 1.00 54.03 104 GLN A N 1
ATOM 845 C CA . GLN A 1 104 ? -20.142 -12.063 21.416 1.00 54.03 104 GLN A CA 1
ATOM 846 C C . GLN A 1 104 ? -21.492 -12.782 21.550 1.00 54.03 104 GLN A C 1
ATOM 848 O O . GLN A 1 104 ? -22.303 -12.411 22.394 1.00 54.03 104 GLN A O 1
ATOM 853 N N . LYS A 1 105 ? -21.782 -13.753 20.671 1.00 50.75 105 LYS A N 1
ATOM 854 C CA . LYS A 1 105 ? -22.888 -14.688 20.905 1.00 50.75 105 LYS A CA 1
ATOM 855 C C . LYS A 1 105 ? -22.500 -15.505 22.133 1.00 50.75 105 LYS A C 1
ATOM 857 O O . LYS A 1 105 ? -21.631 -16.367 22.049 1.00 50.75 105 LYS A O 1
ATOM 862 N N . VAL A 1 106 ? -23.073 -15.151 23.278 1.00 52.03 106 VAL A N 1
ATOM 863 C CA . VAL A 1 106 ? -23.060 -16.009 24.460 1.00 52.03 106 VAL A CA 1
ATOM 864 C C . VAL A 1 106 ? -23.929 -17.210 24.092 1.00 52.03 106 VAL A C 1
ATOM 866 O O . VAL A 1 106 ? -25.092 -17.020 23.732 1.00 52.03 106 VAL A O 1
ATOM 869 N N . ALA A 1 107 ? -23.310 -18.388 24.038 1.00 48.88 107 ALA A N 1
ATOM 870 C CA . ALA A 1 107 ? -24.004 -19.666 23.921 1.00 48.88 107 ALA A CA 1
ATOM 871 C C . ALA A 1 107 ? -24.640 -20.035 25.263 1.00 48.88 107 ALA A C 1
ATOM 873 O O . ALA A 1 107 ? -24.032 -19.678 26.301 1.00 48.88 107 ALA A O 1
#

Radius of gyration: 17.88 Å; Cα contacts (8 Å, |Δi|>4): 125; chains: 1; bounding box: 38×28×54 Å